Protein AF-S4P4Z8-F1 (afdb_monomer_lite)

InterPro domains:
  IPR013087 Zinc finger C2H2-type [PF00096] (9-31)
  IPR013087 Zinc finger C2H2-type [PF13912] (63-74)
  IPR013087 Zinc finger C2H2-type [PS00028] (11-31)
  IPR013087 Zinc finger C2H2-type [PS00028] (35-58)
  IPR013087 Zinc finger C2H2-type [PS50157] (9-31)
  IPR013087 Zinc finger C2H2-type [PS50157] (35-63)
  IPR013087 Zinc finger C2H2-type [SM00355] (9-31)
  IPR013087 Zinc finger C2H2-type [SM00355] (35-58)
  IPR036236 Zinc finger C2H2 superfamily [SSF57667] (8-55)

Sequence (74 aa):
FKLSTNNVYECQVCGFNFETFGSIERHMNVHYRNCVCSQCGTGFVTKYRLKVHIKSMHIGGTFPCDICKKVYTT

Organism: NCBI:txid116150

Radius of gyration: 16.52 Å; chains: 1; bounding box: 36×19×42 Å

pLDDT: mean 80.56, std 10.25, range [54.19, 90.69]

Foldseek 3Di:
DDQDPVCWDADPVPRDTHNDPVVVVVVVLVVVQPDADPVQRDGHSDPVVNVVCCVQAPVDHPDHDPRNRDHDHD

Structure (mmCIF, N/CA/C/O backbone):
data_AF-S4P4Z8-F1
#
_entry.id   AF-S4P4Z8-F1
#
loop_
_atom_site.group_PDB
_atom_site.id
_atom_site.type_symbol
_atom_site.label_atom_id
_atom_site.label_alt_id
_atom_site.label_comp_id
_atom_site.label_asym_id
_atom_site.label_entity_id
_atom_site.label_seq_id
_atom_site.pdbx_PDB_ins_code
_atom_site.Cartn_x
_atom_site.Cartn_y
_atom_site.Cartn_z
_atom_site.occupancy
_atom_site.B_iso_or_equiv
_atom_site.auth_seq_id
_atom_site.auth_comp_id
_atom_site.auth_asym_id
_atom_site.auth_atom_id
_atom_site.pdbx_PDB_model_num
ATOM 1 N N . PHE A 1 1 ? -16.903 -1.534 8.179 1.00 58.22 1 PHE A N 1
ATOM 2 C CA . PHE A 1 1 ? -16.232 -1.745 9.477 1.00 58.22 1 PHE A CA 1
ATOM 3 C C . PHE A 1 1 ? -17.310 -1.785 10.543 1.00 58.22 1 PHE A C 1
ATOM 5 O O . PHE A 1 1 ? -18.278 -1.041 10.422 1.00 58.22 1 PHE A O 1
ATOM 12 N N . LYS A 1 2 ? -17.187 -2.667 11.532 1.00 60.50 2 LYS A N 1
ATOM 13 C CA . LYS A 1 2 ? -18.081 -2.708 12.695 1.00 60.50 2 LYS A CA 1
ATOM 14 C C . LYS A 1 2 ? -17.217 -2.456 13.931 1.00 60.50 2 LYS A C 1
ATOM 16 O O . LYS A 1 2 ? -16.121 -3.010 14.002 1.00 60.50 2 LYS A O 1
ATOM 21 N N . LEU A 1 3 ? -17.665 -1.592 14.844 1.00 61.72 3 LEU A N 1
ATOM 22 C CA . LEU A 1 3 ? -17.072 -1.527 16.180 1.00 61.72 3 LEU A CA 1
ATOM 23 C C . LEU A 1 3 ? -17.604 -2.733 16.953 1.00 61.72 3 LEU A C 1
ATOM 25 O O . LEU A 1 3 ? -18.807 -2.819 17.206 1.00 61.72 3 LEU A O 1
ATOM 29 N N . SER A 1 4 ? -16.723 -3.669 17.286 1.00 60.56 4 SER A N 1
ATOM 30 C CA . SER A 1 4 ? -17.054 -4.752 18.212 1.00 60.56 4 SER A CA 1
ATOM 31 C C . SER A 1 4 ? -16.787 -4.291 19.645 1.00 60.56 4 SER A C 1
ATOM 33 O O . SER A 1 4 ? -15.925 -3.443 19.877 1.00 60.56 4 SER A O 1
ATOM 35 N N . THR A 1 5 ? -17.532 -4.862 20.596 1.00 60.88 5 THR A N 1
ATOM 36 C CA . THR A 1 5 ? -17.719 -4.503 22.023 1.00 60.88 5 THR A CA 1
ATOM 37 C C . THR A 1 5 ? -16.442 -4.254 22.853 1.00 60.88 5 THR A C 1
ATOM 39 O O . THR A 1 5 ? -16.535 -3.835 23.998 1.00 60.88 5 THR A O 1
ATOM 42 N N . ASN A 1 6 ? -15.252 -4.456 22.279 1.00 68.44 6 ASN A N 1
ATOM 43 C CA . ASN A 1 6 ? -13.943 -4.226 22.893 1.00 68.44 6 ASN A CA 1
ATOM 44 C C . ASN A 1 6 ? -13.146 -3.069 22.247 1.00 68.44 6 ASN A C 1
ATOM 46 O O . ASN A 1 6 ? -11.923 -3.035 22.324 1.00 68.44 6 ASN A O 1
ATOM 50 N N . ASN A 1 7 ? -13.833 -2.137 21.574 1.00 75.19 7 ASN A N 1
ATOM 51 C CA . ASN A 1 7 ? -13.236 -0.959 20.927 1.00 75.19 7 ASN A CA 1
ATOM 52 C C . ASN A 1 7 ? -12.256 -1.281 19.776 1.00 75.19 7 ASN A C 1
ATOM 54 O O . ASN A 1 7 ? -11.357 -0.501 19.471 1.00 75.19 7 ASN A O 1
ATOM 58 N N . VAL A 1 8 ? -12.445 -2.429 19.120 1.00 85.00 8 VAL A N 1
ATOM 59 C CA . VAL A 1 8 ? -11.651 -2.869 17.964 1.00 85.00 8 VAL A CA 1
ATOM 60 C C . VAL A 1 8 ? -12.446 -2.742 16.667 1.00 85.00 8 VAL A C 1
ATOM 62 O O . VAL A 1 8 ? -13.671 -2.898 16.640 1.00 85.00 8 VAL A O 1
ATOM 65 N N . TYR A 1 9 ? -11.731 -2.474 15.578 1.00 87.44 9 TYR A N 1
ATOM 66 C CA . TYR A 1 9 ? -12.262 -2.378 14.227 1.00 87.44 9 TYR A CA 1
ATOM 67 C C . TYR A 1 9 ? -12.069 -3.700 13.490 1.00 87.44 9 TYR A C 1
ATOM 69 O O . TYR A 1 9 ? -10.938 -4.096 13.207 1.00 87.44 9 TYR A O 1
ATOM 77 N N . GLU A 1 10 ? -13.168 -4.353 13.125 1.00 88.69 10 GLU A N 1
ATOM 78 C CA . GLU A 1 10 ? -13.135 -5.620 12.390 1.00 88.69 10 GLU A CA 1
ATOM 79 C C . GLU A 1 10 ? -13.319 -5.407 10.877 1.00 88.69 10 GLU A C 1
ATOM 81 O O . GLU A 1 10 ? -14.263 -4.734 10.419 1.00 88.69 10 GLU A O 1
ATOM 86 N N . CYS A 1 11 ? -12.430 -6.006 10.080 1.00 89.06 11 CYS A N 1
ATOM 87 C CA . CYS A 1 11 ? -12.572 -6.093 8.632 1.00 89.06 11 CYS A CA 1
ATOM 88 C C . CYS A 1 11 ? -13.638 -7.130 8.264 1.00 89.06 11 CYS A C 1
ATOM 90 O O . CYS A 1 11 ? -13.457 -8.318 8.477 1.00 89.06 11 CYS A O 1
ATOM 92 N N . GLN A 1 12 ? -14.724 -6.701 7.621 1.00 85.12 12 GLN A N 1
ATOM 93 C CA . GLN A 1 12 ? -15.819 -7.597 7.217 1.00 85.12 12 GLN A CA 1
ATOM 94 C C . GLN A 1 12 ? -15.461 -8.524 6.043 1.00 85.12 12 GLN A C 1
ATOM 96 O O . GLN A 1 12 ? -16.209 -9.445 5.743 1.00 85.12 12 GLN A O 1
ATOM 101 N N . VAL A 1 13 ? -14.339 -8.278 5.357 1.00 87.69 13 VAL A N 1
ATOM 102 C CA . VAL A 1 13 ? -13.916 -9.092 4.205 1.00 87.69 13 VAL A CA 1
ATOM 103 C C . VAL A 1 13 ? -13.093 -10.304 4.645 1.00 87.69 13 VAL A C 1
ATOM 105 O O . VAL A 1 13 ? -13.187 -11.357 4.025 1.00 87.69 13 VAL A O 1
ATOM 108 N N . CYS A 1 14 ? -12.288 -10.176 5.704 1.00 90.38 14 CYS A N 1
ATOM 109 C CA . CYS A 1 14 ? -11.410 -11.254 6.176 1.00 90.38 14 CYS A CA 1
ATOM 110 C C . CYS A 1 14 ? -11.479 -11.536 7.686 1.00 90.38 14 CYS A C 1
ATOM 112 O O . CYS A 1 14 ? -10.772 -12.418 8.163 1.00 90.38 14 CYS A O 1
ATOM 114 N N . GLY A 1 15 ? -12.293 -10.798 8.442 1.00 88.00 15 GLY A N 1
ATOM 115 C CA . GLY A 1 15 ? -12.463 -10.960 9.890 1.00 88.00 15 GLY A CA 1
ATOM 116 C C . GLY A 1 15 ? -11.302 -10.435 10.741 1.00 88.00 15 GLY A C 1
ATOM 117 O O . GLY A 1 15 ? -11.269 -10.681 11.942 1.00 88.00 15 GLY A O 1
ATOM 118 N N . PHE A 1 16 ? -10.322 -9.742 10.150 1.00 89.00 16 PHE A N 1
ATOM 119 C CA . PHE A 1 16 ? -9.145 -9.282 10.890 1.00 89.00 16 PHE A CA 1
ATOM 120 C C . PHE A 1 16 ? -9.459 -8.066 11.768 1.00 89.00 16 PHE A C 1
ATOM 122 O O . PHE A 1 16 ? -10.153 -7.144 11.334 1.00 89.00 16 PHE A O 1
ATOM 129 N N . ASN A 1 17 ? -8.902 -8.050 12.980 1.00 90.62 17 ASN A N 1
ATOM 130 C CA . ASN A 1 17 ? -9.142 -7.008 13.974 1.00 90.62 17 ASN A CA 1
ATOM 131 C C . ASN A 1 17 ? -8.006 -5.986 14.016 1.00 90.62 17 ASN A C 1
ATOM 133 O O . ASN A 1 17 ? -6.829 -6.333 13.912 1.00 90.62 17 ASN A O 1
ATOM 137 N N . PHE A 1 18 ? -8.370 -4.723 14.209 1.00 90.12 18 PHE A N 1
ATOM 138 C CA . PHE A 1 18 ? -7.445 -3.602 14.296 1.00 90.12 18 PHE A CA 1
ATOM 139 C C . PHE A 1 18 ? -7.788 -2.709 15.483 1.00 90.12 18 PHE A C 1
ATOM 141 O O . PHE A 1 18 ? -8.951 -2.425 15.746 1.00 90.12 18 PHE A O 1
ATOM 148 N N . GLU A 1 19 ? -6.765 -2.204 16.163 1.00 89.88 19 GLU A N 1
ATOM 149 C CA . GLU A 1 19 ? -6.933 -1.331 17.333 1.00 89.88 19 GLU A CA 1
ATOM 150 C C . GLU A 1 19 ? -7.294 0.112 16.953 1.00 89.88 19 GLU A C 1
ATOM 152 O O . GLU A 1 19 ? -7.818 0.862 17.769 1.00 89.88 19 GLU A O 1
ATOM 157 N N . THR A 1 20 ? -7.033 0.527 15.707 1.00 89.25 20 THR A N 1
ATOM 158 C CA . THR A 1 20 ? -7.296 1.902 15.258 1.00 89.25 20 THR A CA 1
ATOM 159 C C . THR A 1 20 ? -8.012 1.953 13.913 1.00 89.25 20 THR A C 1
ATOM 161 O O . THR A 1 20 ? -7.833 1.084 13.053 1.00 89.25 20 THR A O 1
ATOM 164 N N . PHE A 1 21 ? -8.777 3.030 13.710 1.00 86.81 21 PHE A N 1
ATOM 165 C CA . PHE A 1 21 ? -9.459 3.306 12.447 1.00 86.81 21 PHE A CA 1
ATOM 166 C C . PHE A 1 21 ? -8.468 3.444 11.279 1.00 86.81 21 PHE A C 1
ATOM 168 O O . PHE A 1 21 ? -8.663 2.850 10.222 1.00 86.81 21 PHE A O 1
ATOM 175 N N . GLY A 1 22 ? -7.350 4.151 11.482 1.00 88.94 22 GLY A N 1
ATOM 176 C CA . GLY A 1 22 ? -6.319 4.305 10.450 1.00 88.94 22 GLY A CA 1
ATOM 177 C C . GLY A 1 22 ? -5.686 2.971 10.034 1.00 88.94 22 GLY A C 1
ATOM 178 O O . GLY A 1 22 ? -5.369 2.765 8.861 1.00 88.94 22 GLY A O 1
ATOM 179 N N . SER A 1 23 ? -5.549 2.025 10.970 1.00 90.69 23 SER A N 1
ATOM 180 C CA . SER A 1 23 ? -5.058 0.676 10.675 1.00 90.69 23 SER A CA 1
ATOM 181 C C . SER A 1 23 ? -6.013 -0.102 9.769 1.00 90.69 23 SER A C 1
ATOM 183 O O . SER A 1 23 ? -5.559 -0.653 8.761 1.00 90.69 23 SER A O 1
ATOM 185 N N . ILE A 1 24 ? -7.314 -0.128 10.091 1.00 88.88 24 ILE A N 1
ATOM 186 C CA . ILE A 1 24 ? -8.307 -0.828 9.264 1.00 88.88 24 ILE A CA 1
ATOM 187 C C . ILE A 1 24 ? -8.490 -0.138 7.909 1.00 88.88 24 ILE A C 1
ATOM 189 O O . ILE A 1 24 ? -8.534 -0.824 6.892 1.00 88.88 24 ILE A O 1
ATOM 193 N N . GLU A 1 25 ? -8.510 1.197 7.853 1.00 86.38 25 GLU A N 1
ATOM 194 C CA . GLU A 1 25 ? -8.607 1.952 6.598 1.00 86.38 25 GLU A CA 1
ATOM 195 C C . GLU A 1 25 ? -7.429 1.616 5.675 1.00 86.38 25 GLU A C 1
ATOM 197 O O . GLU A 1 25 ? -7.610 1.255 4.508 1.00 86.38 25 GLU A O 1
ATOM 202 N N . ARG A 1 26 ? -6.206 1.612 6.223 1.00 85.81 26 ARG A N 1
ATOM 203 C CA . ARG A 1 26 ? -5.017 1.193 5.479 1.00 85.81 26 ARG A CA 1
ATOM 204 C C . ARG A 1 26 ? -5.108 -0.265 5.027 1.00 85.81 26 ARG A C 1
ATOM 206 O O . ARG A 1 26 ? -4.652 -0.572 3.924 1.00 85.81 26 ARG A O 1
ATOM 213 N N . HIS A 1 27 ? -5.663 -1.147 5.852 1.00 87.88 27 HIS A N 1
ATOM 214 C CA . HIS A 1 27 ? -5.843 -2.561 5.533 1.00 87.88 27 HIS A CA 1
ATOM 215 C C . HIS A 1 27 ? -6.868 -2.791 4.416 1.00 87.88 27 HIS A C 1
ATOM 217 O O . HIS A 1 27 ? -6.613 -3.627 3.549 1.00 87.88 27 HIS A O 1
ATOM 223 N N . MET A 1 28 ? -7.969 -2.030 4.361 1.00 85.31 28 MET A N 1
ATOM 224 C CA . MET A 1 28 ? -8.997 -2.183 3.316 1.00 85.31 28 MET A CA 1
ATOM 225 C C . MET A 1 28 ? -8.423 -2.060 1.905 1.00 85.31 28 MET A C 1
ATOM 227 O O . MET A 1 28 ? -8.914 -2.680 0.964 1.00 85.31 28 MET A O 1
ATOM 231 N N . ASN A 1 29 ? -7.320 -1.339 1.761 1.00 82.12 29 ASN A N 1
ATOM 232 C CA . ASN A 1 29 ? -6.602 -1.232 0.507 1.00 82.12 29 ASN A CA 1
ATOM 233 C C . ASN A 1 29 ? -6.032 -2.557 -0.033 1.00 82.12 29 ASN A C 1
ATOM 235 O O . ASN A 1 29 ? -5.732 -2.662 -1.222 1.00 82.12 29 ASN A O 1
ATOM 239 N N . VAL A 1 30 ? -5.838 -3.562 0.825 1.00 83.06 30 VAL A N 1
ATOM 240 C CA . VAL A 1 30 ? -5.435 -4.911 0.409 1.00 83.06 30 VAL A CA 1
ATO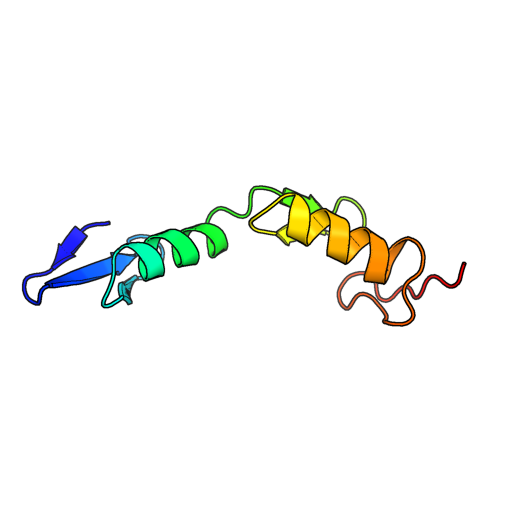M 241 C C . VAL A 1 30 ? -6.572 -5.603 -0.338 1.00 83.06 30 VAL A C 1
ATOM 243 O O . VAL A 1 30 ? -6.298 -6.319 -1.299 1.00 83.06 30 VAL A O 1
ATOM 246 N N . HIS A 1 31 ? -7.817 -5.354 0.072 1.00 84.06 31 HIS A N 1
ATOM 247 C CA . HIS A 1 31 ? -9.019 -5.873 -0.578 1.00 84.06 31 HIS A CA 1
ATOM 248 C C . HIS A 1 31 ? -9.391 -5.052 -1.817 1.00 84.06 31 HIS A C 1
ATOM 2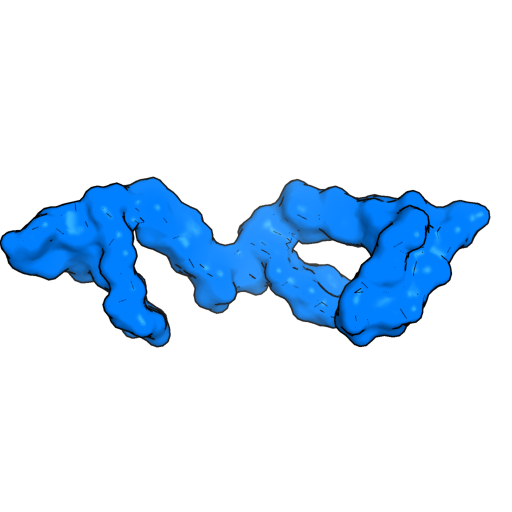50 O O . HIS A 1 31 ? -9.747 -5.616 -2.847 1.00 84.06 31 HIS A O 1
ATOM 256 N N . TYR A 1 32 ? -9.227 -3.730 -1.749 1.00 77.12 32 TYR A N 1
ATOM 257 C CA . TYR A 1 32 ? -9.565 -2.793 -2.822 1.00 77.12 32 TYR A CA 1
ATOM 258 C C . TYR A 1 32 ? -8.312 -2.195 -3.468 1.00 77.12 32 TYR A C 1
ATOM 260 O O . TYR A 1 32 ? -8.067 -0.987 -3.431 1.00 77.12 32 TYR A O 1
ATOM 268 N N . ARG A 1 33 ? -7.476 -3.047 -4.065 1.00 76.62 33 ARG A N 1
ATOM 269 C CA . ARG A 1 33 ? -6.300 -2.604 -4.828 1.00 76.62 33 ARG A CA 1
ATOM 270 C C . ARG A 1 33 ? -6.759 -1.941 -6.132 1.00 76.62 33 ARG A C 1
ATOM 272 O O . ARG A 1 33 ? -6.973 -2.615 -7.130 1.00 76.62 33 ARG A O 1
ATOM 279 N N . ASN A 1 34 ? -6.904 -0.617 -6.120 1.00 77.38 34 ASN A N 1
ATOM 280 C CA . ASN A 1 34 ? -7.429 0.146 -7.261 1.00 77.38 34 ASN A CA 1
ATOM 281 C C . ASN A 1 34 ? -6.417 0.351 -8.402 1.00 77.38 34 ASN A C 1
ATOM 283 O O . ASN A 1 34 ? -6.800 0.690 -9.518 1.00 77.38 34 ASN A O 1
ATOM 287 N N . CYS A 1 35 ? -5.115 0.216 -8.135 1.00 84.50 35 CYS A N 1
ATOM 288 C CA . CYS A 1 35 ? -4.064 0.542 -9.099 1.00 84.50 35 CYS A CA 1
ATOM 289 C C . CYS A 1 35 ? -3.298 -0.719 -9.492 1.00 84.50 35 CYS A C 1
ATOM 291 O O . CYS A 1 35 ? -2.387 -1.130 -8.781 1.00 84.50 35 CYS A O 1
ATOM 293 N N . VAL A 1 36 ? -3.640 -1.324 -10.624 1.00 85.94 36 VAL A N 1
ATOM 294 C CA . VAL A 1 36 ? -3.005 -2.560 -11.100 1.00 85.94 36 VAL A CA 1
ATOM 295 C C . VAL A 1 36 ? -1.945 -2.246 -12.154 1.00 85.94 36 VAL A C 1
ATOM 297 O O . VAL A 1 36 ? -2.153 -1.410 -13.033 1.00 85.94 36 VAL A O 1
ATOM 300 N N . CYS A 1 37 ? -0.793 -2.906 -12.062 1.00 87.44 37 CYS A N 1
ATOM 301 C CA . CYS A 1 37 ? 0.237 -2.842 -13.089 1.00 87.44 37 CYS A CA 1
ATOM 302 C C . CYS A 1 37 ? -0.210 -3.619 -14.328 1.00 87.44 37 CYS A C 1
ATOM 304 O O . CYS A 1 37 ? -0.436 -4.822 -14.250 1.00 87.44 37 CYS A O 1
ATOM 306 N N . SER A 1 38 ? -0.289 -2.961 -15.482 1.00 86.06 38 SER A N 1
ATOM 307 C CA . SER A 1 38 ? -0.694 -3.605 -16.737 1.00 86.06 38 SER A CA 1
ATOM 308 C C . SER A 1 38 ? 0.333 -4.602 -17.280 1.00 86.06 38 SER A C 1
ATOM 310 O O . SER A 1 38 ? -0.030 -5.472 -18.061 1.00 86.06 38 SER A O 1
ATOM 312 N N . GLN A 1 39 ? 1.604 -4.503 -16.873 1.00 84.62 39 GLN A N 1
ATOM 313 C CA . GLN A 1 39 ? 2.665 -5.385 -17.371 1.00 84.62 39 GLN A CA 1
ATOM 314 C C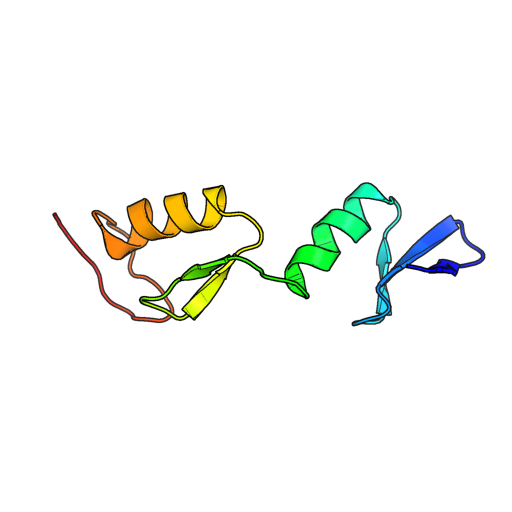 . GLN A 1 39 ? 2.755 -6.717 -16.621 1.00 84.62 39 GLN A C 1
ATOM 316 O O . GLN A 1 39 ? 3.101 -7.735 -17.213 1.00 84.62 39 GLN A O 1
ATOM 321 N N . CYS A 1 40 ? 2.483 -6.713 -15.315 1.00 87.81 40 CYS A N 1
ATOM 322 C CA . CYS A 1 40 ? 2.668 -7.886 -14.460 1.00 87.81 40 CYS A CA 1
ATOM 323 C C . CYS A 1 40 ? 1.451 -8.215 -13.587 1.00 87.81 40 CYS A C 1
ATOM 325 O O . CYS A 1 40 ? 1.487 -9.177 -12.834 1.00 87.81 40 CYS A O 1
ATOM 327 N N . GLY A 1 41 ? 0.381 -7.420 -13.633 1.00 84.19 41 GLY A N 1
ATOM 328 C CA . GLY A 1 41 ? -0.832 -7.653 -12.848 1.00 84.19 41 GLY A CA 1
ATOM 329 C C . GLY A 1 41 ? -0.700 -7.357 -11.350 1.00 84.19 41 GLY A C 1
ATOM 330 O O . GLY A 1 41 ? -1.655 -7.569 -10.606 1.00 84.19 41 GLY A O 1
ATOM 331 N N . THR A 1 42 ? 0.446 -6.846 -10.875 1.00 84.75 42 THR A N 1
ATOM 332 C CA . THR A 1 42 ? 0.616 -6.510 -9.450 1.00 84.75 42 THR A CA 1
ATOM 333 C C . THR A 1 42 ? -0.347 -5.393 -9.048 1.00 84.75 42 THR A C 1
ATOM 335 O O . THR A 1 42 ? -0.325 -4.303 -9.622 1.00 84.75 42 THR A O 1
ATOM 338 N N . GLY A 1 43 ? -1.188 -5.657 -8.047 1.00 84.81 43 GLY A N 1
ATOM 339 C CA . GLY A 1 43 ? -2.140 -4.690 -7.507 1.00 84.81 43 GLY A CA 1
ATOM 340 C C . GLY A 1 43 ? -1.534 -3.822 -6.404 1.00 84.81 43 GLY A C 1
ATOM 341 O O . GLY A 1 43 ? -0.971 -4.329 -5.434 1.00 84.81 43 GLY A O 1
ATOM 342 N N . PHE A 1 44 ? -1.721 -2.514 -6.518 1.00 84.81 44 PHE A N 1
ATOM 343 C CA . PHE A 1 44 ? -1.290 -1.507 -5.561 1.00 84.81 44 PHE A CA 1
ATOM 344 C C . PHE A 1 44 ? -2.470 -0.688 -5.056 1.00 84.81 44 PHE A C 1
ATOM 346 O O . PHE A 1 44 ? -3.479 -0.470 -5.724 1.00 84.81 44 PHE A O 1
ATOM 353 N N . VAL A 1 45 ? -2.279 -0.181 -3.848 1.00 82.50 45 VAL A N 1
ATOM 354 C CA . VAL A 1 45 ? -3.227 0.680 -3.147 1.00 82.50 45 VAL A CA 1
ATOM 355 C C . VAL A 1 45 ? -3.281 2.084 -3.745 1.00 82.50 45 VAL A C 1
ATOM 357 O O . VAL A 1 45 ? -4.347 2.676 -3.863 1.00 82.50 45 VAL A O 1
ATOM 360 N N . THR A 1 46 ? -2.120 2.633 -4.113 1.00 84.44 46 THR A N 1
ATOM 361 C CA . THR A 1 46 ? -1.991 4.018 -4.573 1.00 84.44 46 THR A CA 1
ATOM 362 C C . THR A 1 46 ? -1.292 4.095 -5.922 1.00 84.44 46 THR A C 1
ATOM 364 O O . THR A 1 46 ? -0.382 3.314 -6.220 1.00 84.44 46 THR A O 1
ATOM 367 N N . LYS A 1 47 ? -1.652 5.118 -6.708 1.00 86.69 47 LYS A N 1
ATOM 368 C CA . LYS A 1 47 ? -0.983 5.440 -7.979 1.00 86.69 47 LYS A CA 1
ATOM 369 C C . LYS A 1 47 ? 0.511 5.709 -7.792 1.00 86.69 47 LYS A C 1
ATOM 371 O O . LYS A 1 47 ? 1.307 5.353 -8.654 1.00 86.69 47 LYS A O 1
ATOM 376 N N . TYR A 1 48 ? 0.900 6.308 -6.663 1.00 88.94 48 TYR A N 1
ATOM 377 C CA . TYR A 1 48 ? 2.306 6.545 -6.331 1.00 88.94 48 TYR A CA 1
ATOM 378 C C . TYR A 1 48 ? 3.089 5.231 -6.212 1.00 88.94 48 TYR A C 1
ATOM 380 O O . TYR A 1 48 ? 4.118 5.083 -6.865 1.00 88.94 48 TYR A O 1
ATOM 388 N N . ARG A 1 49 ? 2.577 4.249 -5.453 1.00 88.19 49 ARG A N 1
ATOM 389 C CA . ARG A 1 49 ? 3.244 2.945 -5.307 1.00 88.19 49 ARG A CA 1
ATOM 390 C C . ARG A 1 49 ? 3.332 2.189 -6.630 1.00 88.19 49 ARG A C 1
ATOM 392 O O . ARG A 1 49 ? 4.385 1.633 -6.923 1.00 88.19 49 ARG A O 1
ATOM 399 N N . LEU A 1 50 ? 2.281 2.245 -7.451 1.00 90.38 50 LEU A N 1
ATOM 400 C CA . LEU A 1 50 ? 2.318 1.688 -8.804 1.00 90.38 50 LEU A CA 1
ATOM 401 C C . LEU A 1 50 ? 3.401 2.361 -9.665 1.00 90.38 50 LEU A C 1
ATOM 403 O O . LEU A 1 50 ? 4.182 1.674 -10.315 1.00 90.38 50 LEU A O 1
ATOM 407 N N . LYS A 1 51 ? 3.492 3.698 -9.645 1.00 89.88 51 LYS A N 1
ATOM 408 C CA . LYS A 1 51 ? 4.506 4.442 -10.411 1.00 89.88 51 LYS A CA 1
ATOM 409 C C . LYS A 1 51 ? 5.928 4.084 -9.972 1.00 89.88 51 LYS A C 1
ATOM 411 O O . LYS A 1 51 ? 6.787 3.891 -10.829 1.00 89.88 51 LYS A O 1
ATOM 416 N N . VAL A 1 52 ? 6.171 3.975 -8.664 1.00 89.88 52 VAL A N 1
ATOM 417 C C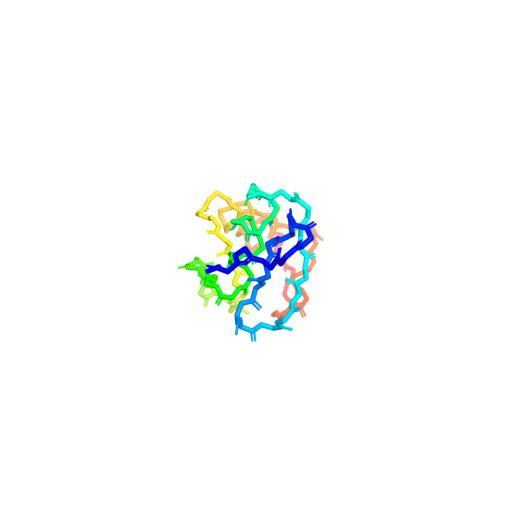A . VAL A 1 52 ? 7.474 3.546 -8.128 1.00 89.88 52 VAL A CA 1
ATOM 418 C C . VAL A 1 52 ? 7.805 2.133 -8.601 1.00 89.88 52 VAL A C 1
ATOM 420 O O . VAL A 1 52 ? 8.889 1.940 -9.133 1.00 89.88 52 VAL A O 1
ATOM 423 N N . HIS A 1 53 ? 6.865 1.188 -8.496 1.00 89.31 53 HIS A N 1
ATOM 424 C CA . HIS A 1 53 ? 7.046 -0.181 -8.984 1.00 89.31 53 HIS A CA 1
ATOM 425 C C . HIS A 1 53 ? 7.386 -0.232 -10.478 1.00 89.31 53 HIS A C 1
ATOM 427 O O . HIS A 1 53 ? 8.353 -0.881 -10.861 1.00 89.31 53 HIS A O 1
ATOM 433 N N . ILE A 1 54 ? 6.637 0.482 -11.323 1.00 87.81 54 ILE A N 1
ATOM 434 C CA . ILE A 1 54 ? 6.910 0.517 -12.765 1.00 87.81 54 ILE A CA 1
ATOM 435 C C . ILE A 1 54 ? 8.316 1.075 -13.020 1.00 87.81 54 ILE A C 1
ATOM 437 O O . ILE A 1 54 ? 9.078 0.510 -13.804 1.00 87.81 54 ILE A O 1
ATOM 441 N N . LYS A 1 55 ? 8.697 2.154 -12.327 1.00 88.31 55 LYS A N 1
ATOM 442 C CA . LYS A 1 55 ? 10.024 2.753 -12.489 1.00 88.31 55 LYS A CA 1
ATOM 443 C C . LYS A 1 55 ? 11.139 1.803 -12.038 1.00 88.31 55 LYS A C 1
ATOM 445 O O . LYS A 1 55 ? 12.131 1.677 -12.746 1.00 88.31 55 LYS A O 1
ATOM 450 N N . SER A 1 56 ? 10.971 1.138 -10.896 1.00 86.62 56 SER A N 1
ATOM 451 C CA . SER A 1 56 ? 12.010 0.308 -10.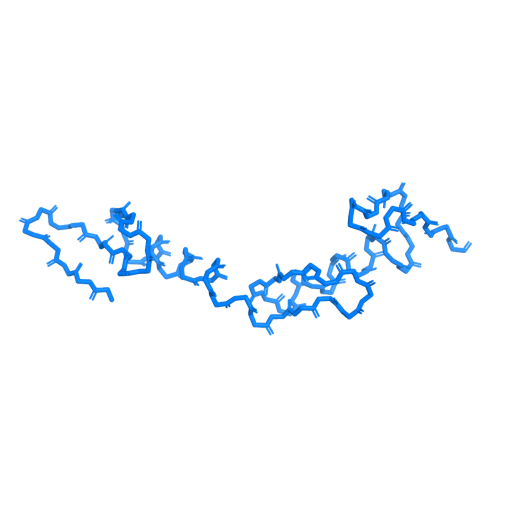279 1.00 86.62 56 SER A CA 1
ATOM 452 C C . SER A 1 56 ? 12.074 -1.133 -10.782 1.00 86.62 56 SER A C 1
ATOM 454 O O . SER A 1 56 ? 13.057 -1.793 -10.471 1.00 86.62 56 SER A O 1
ATOM 456 N N . MET A 1 57 ? 11.062 -1.631 -11.503 1.00 85.62 57 MET A N 1
ATOM 457 C CA . MET A 1 57 ? 10.991 -3.032 -11.961 1.00 85.62 57 MET A CA 1
ATOM 458 C C . MET A 1 57 ? 10.812 -3.183 -13.478 1.00 85.62 57 MET A C 1
ATOM 460 O O . MET A 1 57 ? 11.092 -4.251 -14.013 1.00 85.62 57 MET A O 1
ATOM 464 N N . HIS A 1 58 ? 10.307 -2.160 -14.180 1.00 83.62 58 HIS A N 1
ATOM 465 C CA . HIS A 1 58 ? 9.933 -2.276 -15.597 1.00 83.62 58 HIS A CA 1
ATOM 466 C C . HIS A 1 58 ? 10.623 -1.272 -16.527 1.00 83.62 58 HIS A C 1
ATOM 468 O O . HIS A 1 58 ? 10.867 -1.606 -17.679 1.00 83.62 58 HIS A O 1
ATOM 474 N N . ILE A 1 59 ? 10.917 -0.051 -16.066 1.00 79.88 59 ILE A N 1
ATOM 475 C CA . ILE A 1 59 ? 11.511 1.003 -16.916 1.00 79.88 59 ILE A CA 1
ATOM 476 C C . ILE A 1 59 ? 13.037 1.104 -16.755 1.00 79.88 59 ILE A C 1
ATOM 478 O O . ILE A 1 59 ? 13.715 1.500 -17.691 1.00 79.88 59 ILE A O 1
ATOM 482 N N . GLY A 1 60 ? 13.589 0.761 -15.591 1.00 70.19 60 GLY A N 1
ATOM 483 C CA . GLY A 1 60 ? 15.033 0.863 -15.336 1.00 70.19 60 GLY A CA 1
ATOM 484 C C . GLY A 1 60 ? 15.422 0.167 -14.040 1.00 70.19 60 GLY A C 1
ATOM 485 O O . GLY A 1 60 ? 16.081 0.747 -13.179 1.00 70.19 60 GLY A O 1
AT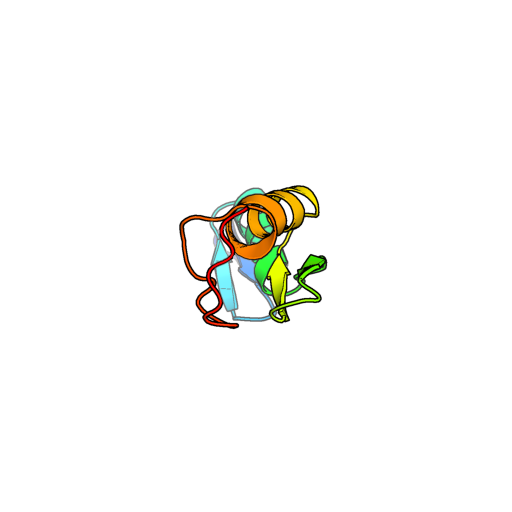OM 486 N N . GLY A 1 61 ? 14.888 -1.037 -13.852 1.00 62.59 61 GLY A N 1
ATOM 487 C CA . GLY A 1 61 ? 14.988 -1.788 -12.614 1.00 62.59 61 GLY A CA 1
ATOM 488 C C . GLY A 1 61 ? 16.122 -2.795 -12.619 1.00 62.59 61 GLY A C 1
ATOM 489 O O . GLY A 1 61 ? 16.147 -3.683 -13.464 1.00 62.59 61 GLY A O 1
ATOM 490 N N . THR A 1 62 ? 17.002 -2.732 -11.620 1.00 62.53 62 THR A N 1
ATOM 491 C CA . THR A 1 62 ? 18.006 -3.782 -11.370 1.00 62.53 62 THR A CA 1
ATOM 492 C C . THR A 1 62 ? 17.386 -5.057 -10.794 1.00 62.53 62 THR A C 1
ATOM 494 O O . THR A 1 62 ? 18.006 -6.116 -10.819 1.00 62.53 62 THR A O 1
ATOM 497 N N . PHE A 1 63 ? 16.169 -4.958 -10.253 1.00 68.50 63 PHE A N 1
ATOM 498 C CA . PHE A 1 63 ? 15.486 -6.058 -9.590 1.00 68.50 63 PHE A CA 1
ATOM 499 C C . PHE A 1 63 ? 14.437 -6.679 -10.519 1.00 68.50 63 PHE A C 1
ATOM 501 O O . PHE A 1 63 ? 13.604 -5.951 -11.068 1.00 68.50 63 PHE A O 1
ATOM 508 N N . PRO A 1 64 ? 14.451 -8.012 -10.696 1.00 72.56 64 PRO A N 1
ATOM 509 C CA . PRO A 1 64 ? 13.422 -8.702 -11.458 1.00 72.56 64 PRO A CA 1
ATOM 510 C C . PRO A 1 64 ? 12.064 -8.529 -10.784 1.00 72.56 64 PRO A C 1
ATOM 512 O O . PRO A 1 64 ? 11.930 -8.669 -9.570 1.00 72.56 64 PRO A O 1
ATOM 515 N N . CYS A 1 65 ? 11.028 -8.288 -11.582 1.00 81.00 65 CYS A N 1
ATOM 516 C CA . CYS A 1 65 ? 9.665 -8.403 -11.082 1.00 81.00 65 CYS A CA 1
ATOM 517 C C . CYS A 1 65 ? 9.339 -9.881 -10.830 1.00 81.00 65 CYS A C 1
ATOM 519 O O . CYS A 1 65 ? 9.379 -10.673 -11.765 1.00 81.00 65 CYS A O 1
ATOM 521 N N . ASP A 1 66 ? 8.939 -10.248 -9.614 1.00 76.06 66 ASP A N 1
ATOM 522 C CA . ASP A 1 66 ? 8.600 -11.636 -9.257 1.00 76.06 66 ASP A CA 1
ATOM 523 C C . ASP A 1 66 ? 7.514 -12.275 -10.139 1.00 76.06 66 ASP A C 1
ATOM 525 O O . ASP A 1 66 ? 7.525 -13.484 -10.370 1.00 76.06 66 ASP A O 1
ATOM 529 N N . ILE A 1 67 ? 6.584 -11.469 -10.665 1.00 81.44 67 ILE A N 1
ATOM 530 C CA . ILE A 1 67 ? 5.447 -11.987 -11.434 1.00 81.44 67 ILE A CA 1
ATOM 531 C C . ILE A 1 67 ? 5.805 -12.198 -12.904 1.00 81.44 67 ILE A C 1
ATOM 533 O O . ILE A 1 67 ? 5.536 -13.262 -13.455 1.00 81.44 67 ILE A O 1
ATOM 537 N N . CYS A 1 68 ? 6.414 -11.206 -13.560 1.00 80.00 68 CYS A N 1
ATOM 538 C CA . CYS A 1 68 ? 6.773 -11.344 -14.975 1.00 80.00 68 CYS A CA 1
ATOM 539 C C . CYS A 1 68 ? 8.197 -11.876 -15.195 1.00 80.00 68 CYS A C 1
ATOM 541 O O . CYS A 1 68 ? 8.541 -12.198 -16.330 1.00 80.00 68 CYS A O 1
ATOM 543 N N . LYS A 1 69 ? 9.012 -11.972 -14.134 1.00 72.00 69 LYS A N 1
ATOM 544 C CA . LYS A 1 69 ? 10.409 -12.448 -14.094 1.00 72.00 69 LYS A CA 1
ATOM 545 C C . LYS A 1 69 ? 11.361 -11.770 -15.083 1.00 72.00 69 LYS A C 1
ATOM 547 O O . LYS A 1 69 ? 12.455 -12.267 -15.331 1.00 72.00 69 LYS A O 1
ATOM 552 N N . LYS A 1 70 ? 10.965 -10.628 -15.645 1.00 66.38 70 LYS A N 1
ATOM 553 C CA . LYS A 1 70 ? 11.779 -9.856 -16.585 1.00 66.38 70 LYS A CA 1
ATOM 554 C C . LYS A 1 70 ? 12.599 -8.819 -15.827 1.00 66.38 70 LYS A C 1
ATOM 556 O O . LYS A 1 70 ? 12.070 -8.117 -14.965 1.00 66.38 70 LYS A O 1
ATOM 561 N N . VAL A 1 71 ? 13.883 -8.751 -16.165 1.00 64.00 71 VAL A N 1
ATOM 562 C CA . VAL A 1 71 ? 14.807 -7.694 -15.745 1.00 64.00 71 VAL A CA 1
ATOM 563 C C . VAL A 1 71 ? 14.959 -6.751 -16.927 1.00 64.00 71 VAL A C 1
ATOM 565 O O . VAL A 1 71 ? 15.223 -7.204 -18.040 1.00 64.00 71 VAL A O 1
ATOM 568 N N . TYR A 1 72 ? 14.764 -5.460 -16.687 1.00 60.81 72 TYR A N 1
ATOM 569 C CA . TYR A 1 72 ? 14.889 -4.434 -17.712 1.00 60.81 72 TYR A CA 1
ATOM 570 C C . TYR A 1 72 ? 16.020 -3.495 -17.315 1.00 60.81 72 TYR A C 1
ATOM 572 O O . TYR A 1 72 ? 15.857 -2.630 -16.454 1.00 60.81 72 TYR A O 1
ATOM 580 N N . THR A 1 73 ? 17.178 -3.699 -17.931 1.00 54.19 73 THR A N 1
ATOM 581 C CA . THR A 1 73 ? 18.255 -2.711 -17.969 1.00 54.19 73 THR A CA 1
ATOM 582 C C . THR A 1 73 ? 17.952 -1.698 -19.066 1.00 54.19 73 THR A C 1
ATOM 584 O O . THR A 1 73 ? 17.536 -2.101 -20.152 1.00 54.19 73 THR A O 1
ATOM 587 N N . THR A 1 74 ? 18.117 -0.415 -18.730 1.00 55.56 74 THR A N 1
ATOM 588 C CA . THR A 1 74 ? 17.984 0.742 -19.628 1.00 55.56 74 THR A CA 1
ATOM 589 C C . THR A 1 74 ? 18.648 0.516 -20.978 1.00 55.56 74 THR A C 1
ATOM 591 O O . THR A 1 74 ? 19.793 0.007 -20.978 1.00 55.56 74 THR A O 1
#

Secondary structure (DSSP, 8-state):
-EEETTTEEEPTTT--EESSHHHHHHHHHHH---EE-TTT--EESSHHHHHHHHIIIIISBSSPPTTT---B--